Protein AF-A0A951ABJ8-F1 (afdb_monomer)

Nearest PDB structures (foldseek):
  5jtf-assembly1_B  TM=3.906E-01  e=7.993E+00  Pseudomonas putida KT2440

Sequence (45 aa):
GIDRARYEELLPTMASQALGSGSPANNPRIPTADEIIDLYRRVYA

Structure (mmCIF, N/CA/C/O backbone):
data_AF-A0A951ABJ8-F1
#
_entry.id   AF-A0A951ABJ8-F1
#
loop_
_atom_site.group_PDB
_atom_site.id
_atom_site.type_symbol
_ato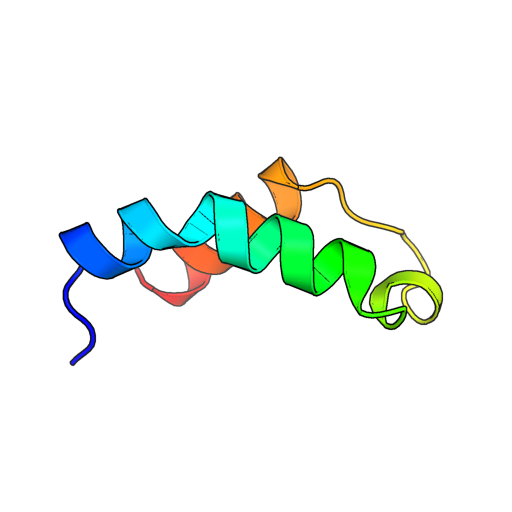m_site.label_atom_id
_atom_site.label_alt_id
_atom_site.label_comp_id
_atom_site.label_asym_id
_atom_site.label_entity_id
_atom_site.label_seq_id
_atom_site.pdbx_PDB_ins_code
_atom_site.Cartn_x
_atom_site.Cartn_y
_atom_site.Cartn_z
_atom_site.occupancy
_atom_site.B_iso_or_equiv
_atom_site.auth_seq_id
_atom_site.auth_comp_id
_atom_site.auth_asym_id
_atom_site.auth_atom_id
_atom_site.pdbx_PDB_model_num
ATOM 1 N N . GLY A 1 1 ? -8.239 -6.448 16.999 1.00 88.00 1 GLY A N 1
ATOM 2 C CA . GLY A 1 1 ? -7.919 -6.486 15.557 1.00 88.00 1 GLY A CA 1
ATOM 3 C C . GLY A 1 1 ? -7.394 -5.134 15.115 1.00 88.00 1 GLY A C 1
ATOM 4 O O . GLY A 1 1 ? -7.327 -4.239 15.950 1.00 88.00 1 GLY A O 1
ATOM 5 N N . ILE A 1 2 ? -7.021 -4.986 13.843 1.00 94.12 2 ILE A N 1
ATOM 6 C CA . ILE A 1 2 ? -6.679 -3.686 13.239 1.00 94.12 2 ILE A CA 1
ATOM 7 C C . ILE A 1 2 ? -7.987 -2.996 12.826 1.00 94.12 2 ILE A C 1
ATOM 9 O O . ILE A 1 2 ? -8.838 -3.648 12.225 1.00 94.12 2 ILE A O 1
ATOM 13 N N . ASP A 1 3 ? -8.164 -1.714 13.152 1.00 97.50 3 ASP A N 1
ATOM 14 C CA . ASP A 1 3 ? -9.341 -0.937 12.736 1.00 97.50 3 ASP A CA 1
ATOM 15 C C . ASP A 1 3 ? -9.424 -0.817 11.204 1.00 97.50 3 ASP A C 1
ATOM 17 O O . ASP A 1 3 ? -8.432 -0.483 10.555 1.00 97.50 3 ASP A O 1
ATOM 21 N N . ARG A 1 4 ? -10.600 -1.091 10.623 1.00 96.75 4 ARG A N 1
ATOM 22 C CA . ARG A 1 4 ? -10.774 -1.139 9.161 1.00 96.75 4 ARG A CA 1
ATOM 23 C C . ARG A 1 4 ? -10.584 0.229 8.513 1.00 96.75 4 ARG A C 1
ATOM 25 O O . ARG A 1 4 ? -9.947 0.307 7.468 1.00 96.75 4 ARG A O 1
ATOM 32 N N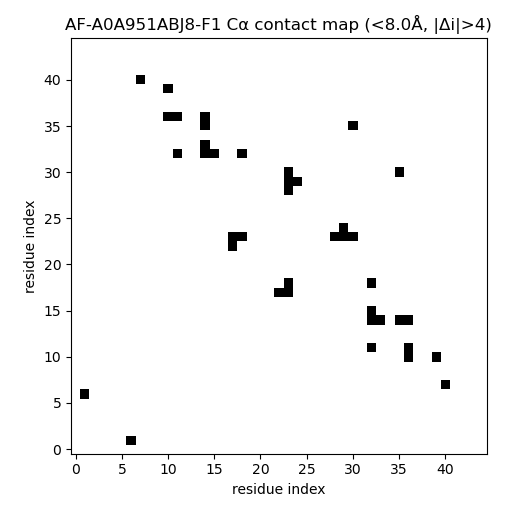 . ALA A 1 5 ? -11.129 1.290 9.106 1.00 97.88 5 ALA A N 1
ATOM 33 C CA . ALA A 1 5 ? -11.045 2.626 8.525 1.00 97.88 5 ALA A CA 1
ATOM 34 C C . ALA A 1 5 ? -9.595 3.120 8.527 1.00 97.88 5 ALA A C 1
ATOM 36 O O . ALA A 1 5 ? -9.095 3.580 7.502 1.00 97.88 5 ALA A O 1
ATOM 37 N N . ARG A 1 6 ? -8.891 2.926 9.647 1.00 98.06 6 ARG A N 1
ATOM 38 C CA . ARG A 1 6 ? -7.470 3.251 9.765 1.00 98.06 6 ARG A CA 1
ATOM 39 C C . ARG A 1 6 ? -6.601 2.406 8.836 1.00 98.06 6 ARG A C 1
ATOM 41 O O . ARG A 1 6 ? -5.620 2.914 8.302 1.00 98.06 6 ARG A O 1
ATOM 48 N N . TYR A 1 7 ? -6.934 1.131 8.654 1.00 98.25 7 TYR A N 1
ATOM 49 C CA . TYR A 1 7 ? -6.225 0.255 7.724 1.00 98.25 7 TYR A CA 1
ATOM 50 C C . TYR A 1 7 ? -6.351 0.748 6.280 1.00 98.25 7 TYR A C 1
ATOM 52 O O . TYR A 1 7 ? -5.329 0.961 5.634 1.00 98.25 7 TYR A O 1
ATOM 60 N N . GLU A 1 8 ? -7.579 0.999 5.810 1.00 98.25 8 GLU A N 1
ATOM 61 C CA . GLU A 1 8 ? -7.844 1.521 4.459 1.00 98.25 8 GLU A CA 1
ATOM 62 C C . GLU A 1 8 ? -7.154 2.868 4.213 1.00 98.25 8 GLU A C 1
ATOM 64 O O . GLU A 1 8 ? -6.544 3.062 3.163 1.00 98.25 8 GLU A O 1
ATOM 69 N N . GLU A 1 9 ? -7.187 3.777 5.194 1.00 98.50 9 GLU A N 1
ATOM 70 C CA . GLU A 1 9 ? -6.515 5.082 5.119 1.00 98.50 9 GLU A CA 1
ATOM 71 C C . GLU A 1 9 ? -4.999 4.947 4.895 1.00 98.50 9 GLU A C 1
ATOM 73 O O . GLU A 1 9 ? -4.383 5.762 4.208 1.00 98.50 9 GLU A O 1
ATOM 78 N N . LEU A 1 10 ? -4.382 3.905 5.461 1.00 98.62 10 LEU A N 1
ATOM 79 C CA . LEU A 1 10 ? -2.940 3.684 5.392 1.00 98.62 10 LEU A CA 1
ATOM 80 C C . LEU A 1 10 ? -2.482 2.928 4.140 1.00 98.62 10 LEU A C 1
ATOM 82 O O . LEU A 1 10 ? -1.283 2.953 3.846 1.00 98.62 10 LEU A O 1
ATOM 86 N N . LEU A 1 11 ? -3.385 2.300 3.381 1.00 98.62 11 LEU A N 1
ATOM 87 C CA . LEU A 1 11 ? -3.017 1.480 2.220 1.00 98.62 11 LEU A CA 1
ATOM 88 C C . LEU A 1 11 ? -2.164 2.215 1.172 1.00 98.62 11 LEU A C 1
ATOM 90 O O . LEU A 1 11 ? -1.171 1.626 0.736 1.00 98.62 11 LEU A O 1
ATOM 94 N N . PRO A 1 12 ? -2.442 3.482 0.797 1.00 98.62 12 PRO A N 1
ATOM 95 C CA . PRO A 1 12 ? -1.596 4.204 -0.155 1.00 98.62 12 PRO A CA 1
ATOM 96 C C . PRO A 1 12 ? -0.160 4.384 0.353 1.00 98.62 12 PRO A C 1
ATOM 98 O O . PRO A 1 12 ? 0.804 4.158 -0.381 1.00 98.62 12 PRO A O 1
ATOM 101 N N . THR A 1 13 ? -0.008 4.726 1.635 1.00 98.69 13 THR A N 1
ATOM 102 C CA . THR A 1 13 ? 1.302 4.874 2.285 1.00 98.69 13 THR A CA 1
ATOM 103 C C . THR A 1 13 ? 2.043 3.542 2.323 1.00 98.69 13 THR A C 1
ATOM 105 O O . THR A 1 13 ? 3.214 3.481 1.951 1.00 98.69 13 THR A O 1
ATOM 108 N N . MET A 1 14 ? 1.363 2.462 2.716 1.00 98.44 14 MET A N 1
ATOM 109 C CA . MET A 1 14 ? 1.946 1.120 2.773 1.00 98.44 14 MET A CA 1
ATOM 110 C C . MET A 1 14 ? 2.389 0.634 1.390 1.00 98.44 14 MET A C 1
ATOM 112 O O . MET A 1 14 ? 3.488 0.103 1.256 1.00 98.44 14 MET A O 1
ATOM 116 N N . ALA A 1 15 ? 1.582 0.859 0.351 1.00 98.62 15 ALA A N 1
ATOM 117 C CA . ALA A 1 15 ? 1.933 0.496 -1.018 1.00 98.62 15 ALA A CA 1
ATOM 118 C C . ALA A 1 15 ? 3.145 1.289 -1.529 1.00 98.62 15 ALA A C 1
ATOM 120 O O . ALA A 1 15 ? 4.074 0.702 -2.085 1.00 98.62 15 ALA A O 1
ATOM 121 N N . SER A 1 16 ? 3.196 2.600 -1.273 1.00 98.31 16 SER A N 1
ATOM 122 C CA . SER A 1 16 ? 4.360 3.427 -1.615 1.00 98.31 16 SER A CA 1
ATOM 123 C C . SER A 1 16 ? 5.628 2.967 -0.890 1.00 98.31 16 SER A C 1
ATOM 125 O O . SER A 1 16 ? 6.701 2.923 -1.490 1.00 98.31 16 SER A O 1
ATOM 127 N N . GLN A 1 17 ? 5.526 2.621 0.395 1.00 98.56 17 GLN A N 1
ATOM 128 C CA . GLN A 1 17 ? 6.651 2.108 1.181 1.00 98.56 17 GLN A CA 1
ATOM 129 C C . GLN A 1 17 ? 7.105 0.732 0.688 1.00 98.56 17 GLN A C 1
ATOM 131 O O . GLN A 1 17 ? 8.305 0.493 0.566 1.00 98.56 17 GLN A O 1
ATOM 136 N N . ALA A 1 18 ? 6.166 -0.157 0.353 1.00 97.69 18 ALA A N 1
ATOM 137 C CA . ALA A 1 18 ? 6.467 -1.465 -0.215 1.00 97.69 18 ALA A CA 1
ATOM 138 C C . ALA A 1 18 ? 7.234 -1.326 -1.538 1.00 97.69 18 ALA A C 1
ATOM 140 O O . ALA A 1 18 ? 8.276 -1.962 -1.704 1.00 97.69 18 ALA A O 1
ATOM 141 N N . LEU A 1 19 ? 6.792 -0.426 -2.423 1.00 97.19 19 LEU A N 1
ATOM 142 C CA . LEU A 1 19 ? 7.496 -0.107 -3.668 1.00 97.19 19 LEU A CA 1
ATOM 143 C C . LEU A 1 19 ? 8.898 0.468 -3.418 1.00 97.19 19 LEU A C 1
ATOM 145 O O . LEU A 1 19 ? 9.867 0.032 -4.037 1.00 97.19 19 LEU A O 1
ATOM 149 N N . GLY A 1 20 ? 9.020 1.405 -2.475 1.00 97.25 20 GLY A N 1
ATOM 150 C CA . GLY A 1 20 ? 10.286 2.057 -2.126 1.00 97.25 20 GLY A CA 1
ATOM 151 C C . GLY A 1 20 ? 11.270 1.190 -1.331 1.00 97.25 20 GLY A C 1
ATOM 152 O O . GLY A 1 20 ? 12.426 1.572 -1.179 1.00 97.25 20 GLY A O 1
ATOM 153 N N . SER A 1 21 ? 10.850 0.025 -0.833 1.00 97.44 21 SER A N 1
ATOM 154 C CA . SER A 1 21 ? 11.681 -0.836 0.025 1.00 97.44 21 SER A CA 1
ATOM 155 C C . SER A 1 21 ? 12.834 -1.543 -0.701 1.00 97.44 21 SER A C 1
ATOM 157 O O . SER A 1 21 ? 13.681 -2.155 -0.055 1.00 97.44 21 SER A O 1
ATOM 159 N N . GLY A 1 22 ? 12.841 -1.541 -2.038 1.00 93.94 22 GLY A N 1
ATOM 160 C CA . GLY A 1 22 ? 13.788 -2.304 -2.861 1.00 93.94 22 GLY A CA 1
ATOM 161 C C . GLY A 1 22 ? 13.472 -3.802 -2.976 1.00 93.94 22 GLY A C 1
ATOM 162 O O . GLY A 1 22 ? 13.910 -4.446 -3.926 1.00 93.94 22 GLY A O 1
ATOM 163 N N . SER A 1 23 ? 12.635 -4.356 -2.091 1.00 94.50 23 SER A N 1
ATOM 164 C CA . SER A 1 23 ? 12.183 -5.752 -2.170 1.00 94.50 23 SER A CA 1
ATOM 165 C C . SER A 1 23 ? 11.383 -6.123 -3.435 1.00 94.50 23 SER A C 1
ATOM 167 O O . SER A 1 23 ? 11.505 -7.276 -3.855 1.00 94.50 23 SER A O 1
ATOM 169 N N . PRO A 1 24 ? 10.639 -5.214 -4.114 1.00 95.62 24 PRO A N 1
ATOM 170 C CA . PRO A 1 24 ? 9.959 -5.557 -5.364 1.00 95.62 24 PRO A CA 1
ATOM 171 C C . PRO A 1 24 ? 10.896 -6.046 -6.473 1.00 95.62 24 PRO A C 1
ATOM 173 O O . PRO A 1 24 ? 10.458 -6.815 -7.321 1.00 95.62 24 PRO A O 1
ATOM 176 N N . ALA A 1 25 ? 12.180 -5.664 -6.451 1.00 94.44 25 ALA A N 1
ATOM 177 C CA . ALA A 1 25 ? 13.176 -6.138 -7.416 1.00 94.44 25 ALA A CA 1
ATOM 178 C C . ALA A 1 25 ? 13.485 -7.644 -7.285 1.00 94.44 25 ALA A C 1
ATOM 180 O O . ALA A 1 25 ? 14.024 -8.240 -8.212 1.00 94.44 25 ALA A O 1
ATOM 181 N N . ASN A 1 26 ? 13.114 -8.268 -6.161 1.00 95.88 26 ASN A N 1
ATOM 182 C CA . ASN A 1 26 ? 13.229 -9.714 -5.956 1.00 95.88 26 ASN A CA 1
ATOM 183 C C . ASN A 1 26 ? 12.014 -10.489 -6.491 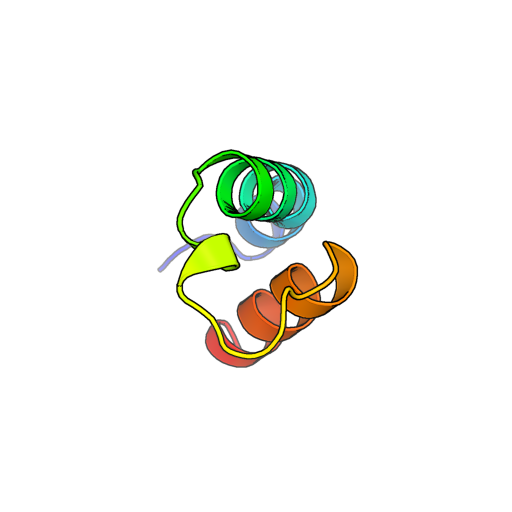1.00 95.88 26 ASN A C 1
ATOM 185 O O . ASN 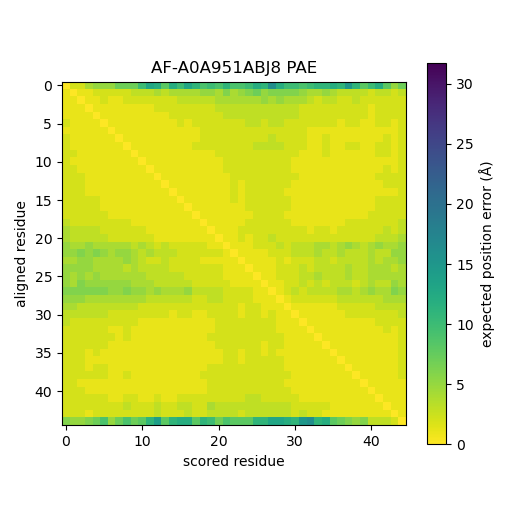A 1 26 ? 12.015 -11.719 -6.473 1.00 95.88 26 ASN A O 1
ATOM 189 N N . ASN A 1 27 ? 10.956 -9.798 -6.924 1.00 94.62 27 ASN A N 1
ATOM 190 C CA . ASN A 1 27 ? 9.771 -10.430 -7.485 1.00 94.62 27 ASN A CA 1
ATOM 191 C C . ASN A 1 27 ? 9.938 -10.555 -9.012 1.00 94.62 27 ASN A C 1
ATOM 193 O O . ASN A 1 27 ? 10.287 -9.560 -9.651 1.00 94.62 27 ASN A O 1
ATOM 197 N N . PRO A 1 28 ? 9.659 -11.721 -9.636 1.00 95.50 28 PRO A N 1
ATOM 198 C CA . PRO A 1 28 ? 9.691 -11.868 -11.099 1.00 95.50 28 PRO A CA 1
ATOM 199 C C . PRO A 1 28 ? 8.772 -10.880 -11.831 1.00 95.50 28 PRO A C 1
ATOM 201 O O . PRO A 1 28 ? 8.928 -10.657 -13.030 1.00 95.50 28 PRO A O 1
ATOM 204 N N . ARG A 1 29 ? 7.815 -10.283 -11.116 1.00 94.94 29 ARG A N 1
ATOM 205 C CA . ARG A 1 29 ? 6.987 -9.190 -11.598 1.00 94.94 29 ARG A CA 1
ATOM 206 C C . ARG A 1 29 ? 6.947 -8.074 -10.560 1.00 94.94 29 ARG A C 1
ATOM 2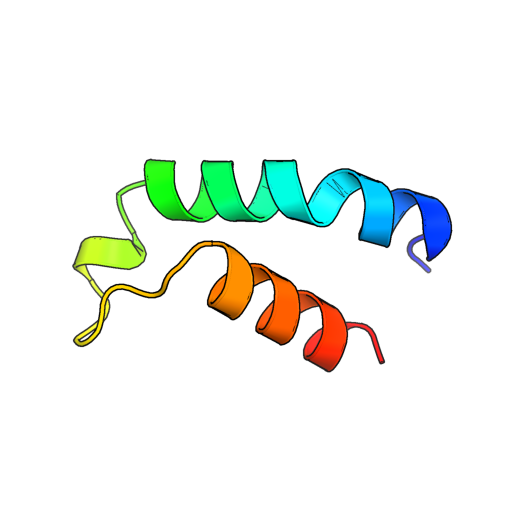08 O O . ARG A 1 29 ? 6.490 -8.281 -9.440 1.00 94.94 29 ARG A O 1
ATOM 215 N N . ILE A 1 30 ? 7.355 -6.874 -10.962 1.00 95.44 30 ILE A N 1
ATOM 216 C CA . ILE A 1 30 ? 7.202 -5.674 -10.136 1.00 95.44 30 ILE A CA 1
ATOM 217 C C . ILE A 1 30 ? 5.714 -5.275 -10.149 1.00 95.44 30 ILE A C 1
ATOM 219 O O . ILE A 1 30 ? 5.181 -5.022 -11.232 1.00 95.44 30 ILE A O 1
ATOM 223 N N . PRO A 1 31 ? 5.026 -5.258 -8.994 1.00 97.00 31 PRO A N 1
ATOM 224 C CA . PRO A 1 31 ? 3.621 -4.866 -8.921 1.00 97.00 31 PRO A CA 1
ATOM 225 C C . PRO A 1 31 ? 3.448 -3.344 -9.020 1.00 97.00 31 PRO A C 1
ATOM 227 O O . PRO A 1 31 ? 4.380 -2.582 -8.757 1.00 97.00 31 PRO A O 1
ATOM 230 N N . THR A 1 32 ? 2.237 -2.893 -9.344 1.00 97.94 32 THR A N 1
ATOM 231 C CA . THR A 1 32 ? 1.843 -1.481 -9.188 1.00 97.94 32 THR A CA 1
ATOM 232 C C . THR A 1 32 ? 1.398 -1.186 -7.748 1.00 97.94 32 THR A C 1
ATOM 234 O O . THR A 1 32 ? 1.153 -2.099 -6.958 1.00 97.94 32 THR A O 1
ATOM 237 N N . ALA A 1 33 ? 1.268 0.097 -7.386 1.00 98.19 33 ALA A N 1
ATOM 238 C CA . ALA A 1 33 ? 0.745 0.483 -6.072 1.00 98.19 33 ALA A CA 1
ATOM 239 C C . ALA A 1 33 ? -0.684 -0.041 -5.852 1.00 98.19 33 ALA A C 1
ATOM 241 O O . ALA A 1 33 ? -0.962 -0.623 -4.807 1.00 98.19 33 ALA A O 1
ATOM 24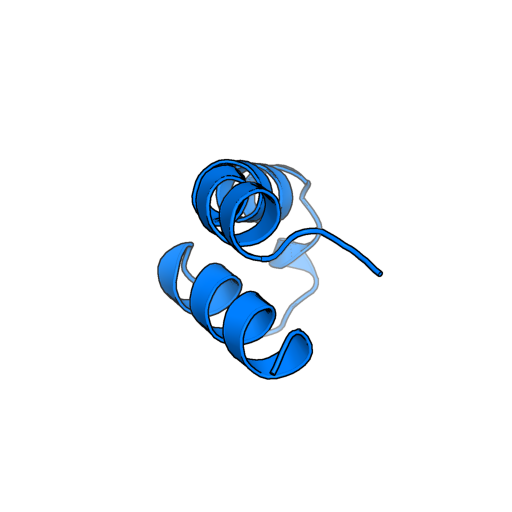2 N N . ASP A 1 34 ? -1.554 0.090 -6.856 1.00 98.56 34 ASP A N 1
ATOM 243 C CA . ASP A 1 34 ? -2.943 -0.379 -6.786 1.00 98.56 34 ASP A CA 1
ATOM 244 C C . ASP A 1 34 ? -3.025 -1.901 -6.615 1.00 98.56 34 ASP A C 1
ATOM 246 O O . ASP A 1 34 ? -3.826 -2.395 -5.827 1.00 98.56 34 ASP A O 1
ATOM 250 N N . GLU A 1 35 ? -2.135 -2.655 -7.266 1.00 98.38 35 GLU A N 1
ATOM 251 C CA . GLU A 1 35 ? -2.064 -4.111 -7.104 1.00 98.38 35 GLU A CA 1
ATOM 252 C C . GLU A 1 35 ? -1.650 -4.515 -5.684 1.00 98.38 35 GLU A C 1
ATOM 254 O O . GLU A 1 35 ? -2.184 -5.479 -5.135 1.00 98.38 35 GLU A O 1
ATOM 259 N N . ILE A 1 36 ? -0.733 -3.772 -5.058 1.00 98.25 36 ILE A N 1
ATOM 260 C CA . ILE A 1 36 ? -0.360 -3.986 -3.652 1.00 98.25 36 ILE A CA 1
ATOM 261 C C . ILE A 1 36 ? -1.538 -3.654 -2.723 1.00 98.25 36 ILE A C 1
ATOM 263 O O . ILE A 1 36 ? -1.817 -4.413 -1.794 1.00 98.25 36 ILE A O 1
ATOM 267 N N . ILE A 1 37 ? -2.249 -2.550 -2.974 1.00 98.69 37 ILE A N 1
ATOM 268 C CA . ILE A 1 37 ? -3.441 -2.151 -2.208 1.00 98.69 37 ILE A CA 1
ATOM 269 C C . ILE A 1 37 ? -4.522 -3.231 -2.297 1.00 98.69 37 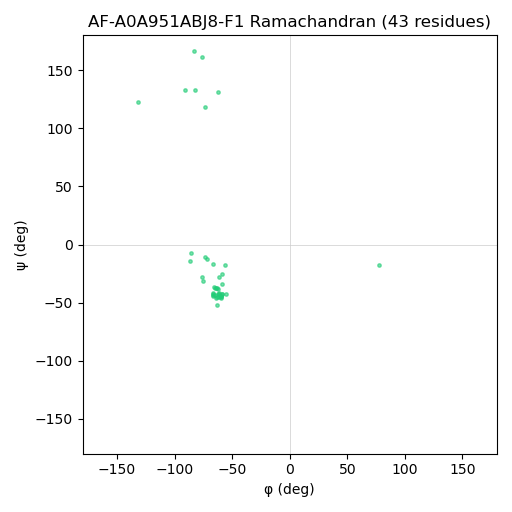ILE A C 1
ATOM 271 O O . ILE A 1 37 ? -5.082 -3.631 -1.277 1.00 98.69 37 ILE A O 1
ATOM 275 N N . ASP A 1 38 ? -4.785 -3.750 -3.493 1.00 98.56 38 ASP A N 1
ATOM 276 C CA . ASP A 1 38 ? -5.764 -4.813 -3.698 1.00 98.56 38 ASP A CA 1
ATOM 277 C C . ASP A 1 38 ? -5.377 -6.098 -2.962 1.00 98.56 38 ASP A C 1
ATOM 279 O O . ASP A 1 38 ? -6.243 -6.767 -2.392 1.00 98.56 38 ASP A O 1
ATOM 283 N N . LEU A 1 39 ? -4.086 -6.443 -2.919 1.00 98.00 39 LEU A N 1
ATOM 284 C CA . LEU A 1 39 ? -3.602 -7.565 -2.112 1.00 98.00 39 LEU A CA 1
ATOM 285 C C . LEU A 1 39 ? -3.847 -7.331 -0.618 1.00 98.00 39 LEU A C 1
ATOM 287 O O . LEU A 1 39 ? -4.350 -8.227 0.058 1.00 98.00 39 LEU A O 1
ATOM 291 N N . TYR A 1 40 ? -3.559 -6.134 -0.108 1.00 98.19 40 TYR A N 1
ATOM 292 C CA . TYR A 1 40 ? -3.835 -5.785 1.285 1.00 98.19 40 TYR A CA 1
ATOM 293 C C . TYR A 1 40 ? -5.328 -5.886 1.629 1.00 98.19 40 TYR A C 1
ATOM 295 O O . TYR A 1 40 ? -5.689 -6.514 2.625 1.00 98.19 40 TYR A O 1
ATOM 303 N N . ARG A 1 41 ? -6.213 -5.381 0.761 1.00 98.12 41 ARG A N 1
ATOM 304 C CA . ARG A 1 41 ? -7.672 -5.522 0.919 1.00 98.12 41 ARG A CA 1
ATOM 305 C C . ARG A 1 41 ? -8.124 -6.977 0.968 1.00 98.12 41 ARG A C 1
ATOM 307 O O . ARG A 1 41 ? -8.956 -7.327 1.800 1.00 98.12 41 ARG A O 1
ATOM 314 N N . ARG A 1 42 ? -7.564 -7.831 0.103 1.00 98.19 42 ARG A N 1
ATOM 315 C CA . ARG A 1 42 ? -7.878 -9.270 0.062 1.00 98.19 42 ARG A CA 1
ATOM 316 C C . ARG A 1 42 ? -7.429 -10.010 1.319 1.00 98.19 42 ARG A C 1
ATOM 318 O O . ARG A 1 42 ? -8.117 -10.930 1.731 1.00 98.19 42 ARG A O 1
ATOM 325 N N . VAL A 1 43 ? -6.289 -9.634 1.900 1.00 96.75 43 VAL A N 1
ATOM 326 C CA . VAL A 1 43 ? -5.749 -10.272 3.116 1.00 96.75 43 VAL A CA 1
ATOM 327 C C . VAL A 1 43 ? -6.506 -9.841 4.373 1.00 96.75 43 VAL A C 1
ATOM 329 O O . VAL A 1 43 ? -6.591 -10.610 5.325 1.00 96.75 43 VAL A O 1
ATOM 332 N N . TYR A 1 44 ? -7.031 -8.615 4.400 1.00 96.12 44 TYR A N 1
ATOM 333 C CA . TYR A 1 44 ? -7.798 -8.107 5.538 1.00 96.12 44 TYR A CA 1
ATOM 334 C C . TYR A 1 44 ? -9.234 -8.6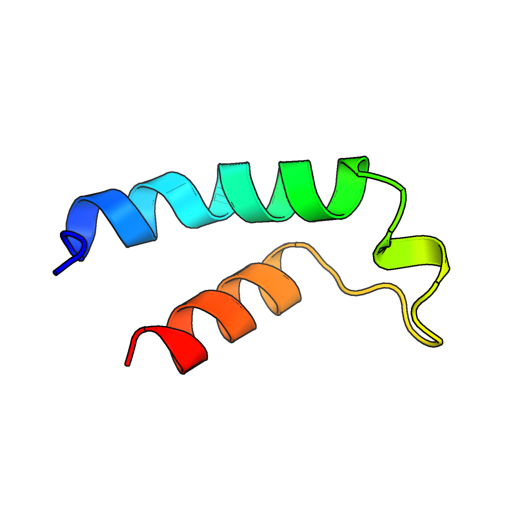62 5.612 1.00 96.12 44 TYR A C 1
ATOM 336 O O . TYR A 1 44 ? -9.812 -8.690 6.701 1.00 96.12 44 TYR A O 1
ATOM 344 N N . ALA A 1 45 ? -9.831 -9.019 4.469 1.00 86.75 45 ALA A N 1
ATOM 345 C CA . ALA A 1 45 ? -11.203 -9.528 4.364 1.00 86.75 45 ALA A CA 1
ATOM 346 C C . ALA A 1 45 ? -11.396 -10.869 5.089 1.00 86.75 45 ALA A C 1
ATOM 348 O O . ALA A 1 45 ? -12.449 -10.988 5.757 1.00 86.75 45 ALA A O 1
#

Foldseek 3Di:
DDDPVVQLVCLLVVLVCVLVVPCLVVPPDRDDSVRSSVVSVVVVD

pLDDT: mea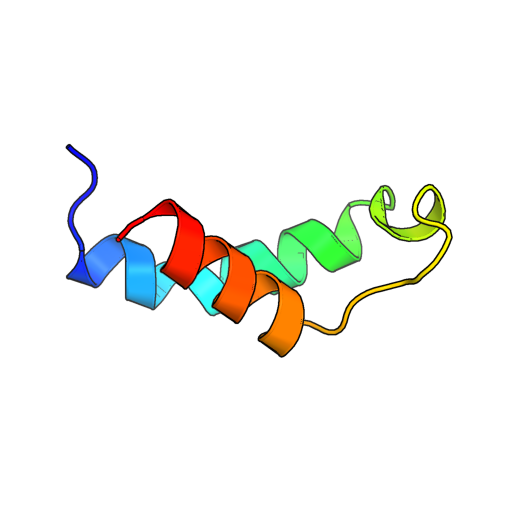n 96.84, std 2.5, range [86.75, 98.69]

Solvent-accessible surface area (backbone atoms only — not comparable to full-atom values): 2780 Å² total; per-residue (Å²): 134,82,58,65,69,65,49,61,70,41,34,66,60,52,22,52,48,51,63,71,63,60,60,40,77,77,40,101,64,72,76,53,54,66,57,45,36,53,50,54,54,64,73,73,107

Radius of gyration: 11.06 Å; Cα contacts (8 Å, |Δi|>4): 20; chains: 1; bounding box: 25×17×27 Å

Mean predicted aligned error: 2.17 Å

Secondary structure (DSSP, 8-state):
---HHHHHHHHHHHHHHHHHTSGGGGSSSPPPHHHHHHHHHHHH-